Protein AF-A0A7Y0PE27-F1 (afdb_monomer_lite)

pLDDT: mean 89.76, std 12.32, range [33.75, 98.25]

Secondary structure (DSSP, 8-state):
--HHHHHHHHHHHHHHHT--SHHHHHHHHHHHHHHHHSTT-HHHHHTSPPS-HHHHHHHHHHHHHHHHHHHHHHHHHSTT-TT--HHHHHHHHHHIIIIIHHHHHHHTSSHHHHHHHHHHHHHHH-----

Structure (mmCIF, N/CA/C/O backbone):
data_AF-A0A7Y0PE27-F1
#
_entry.id   AF-A0A7Y0PE27-F1
#
loop_
_atom_site.group_PDB
_atom_site.id
_atom_site.type_symbol
_atom_site.label_atom_id
_atom_site.label_alt_id
_atom_site.label_comp_id
_atom_site.label_asym_id
_atom_site.label_entity_id
_atom_site.label_seq_id
_atom_site.pdbx_PDB_ins_code
_atom_site.Cartn_x
_atom_site.Cartn_y
_atom_site.Cartn_z
_atom_site.occupancy
_atom_site.B_iso_or_equiv
_atom_site.auth_seq_id
_atom_site.auth_comp_id
_atom_site.auth_asym_id
_atom_site.auth_atom_id
_atom_site.pdbx_PDB_model_num
ATOM 1 N N . MET A 1 1 ? 14.458 10.857 -8.617 1.00 62.41 1 MET A N 1
ATOM 2 C CA . MET A 1 1 ? 13.195 10.148 -8.353 1.00 62.41 1 MET A CA 1
ATOM 3 C C . MET A 1 1 ? 12.609 9.680 -9.672 1.00 62.41 1 MET A C 1
ATOM 5 O O . MET A 1 1 ? 12.103 10.497 -10.435 1.00 62.41 1 MET A O 1
ATOM 9 N N . ARG A 1 2 ? 12.733 8.383 -9.971 1.00 76.88 2 ARG A N 1
ATOM 10 C CA . ARG A 1 2 ? 12.122 7.739 -11.145 1.00 76.88 2 ARG A CA 1
ATOM 11 C C . ARG A 1 2 ? 10.632 8.073 -11.228 1.00 76.88 2 ARG A C 1
ATOM 13 O O . ARG A 1 2 ? 9.947 8.126 -10.209 1.00 76.88 2 ARG A O 1
ATOM 20 N N . THR A 1 3 ? 10.122 8.229 -12.448 1.00 85.62 3 THR A N 1
ATOM 21 C CA . THR A 1 3 ? 8.739 8.660 -12.718 1.00 85.62 3 THR A CA 1
ATOM 22 C C . THR A 1 3 ? 7.694 7.812 -11.987 1.00 85.62 3 THR A C 1
ATOM 24 O O . THR A 1 3 ? 6.763 8.357 -11.409 1.00 85.62 3 THR A O 1
ATOM 27 N N . HIS A 1 4 ? 7.889 6.492 -11.918 1.00 89.94 4 HIS A N 1
ATOM 28 C CA . HIS A 1 4 ? 6.964 5.587 -11.228 1.00 89.94 4 HIS A CA 1
ATOM 29 C C . HIS A 1 4 ? 6.981 5.731 -9.697 1.00 89.94 4 HIS A C 1
ATOM 31 O O . HIS A 1 4 ? 5.953 5.504 -9.072 1.00 89.94 4 HIS A O 1
ATOM 37 N N . PHE A 1 5 ? 8.101 6.125 -9.077 1.00 94.44 5 PHE A N 1
ATOM 38 C CA . PHE A 1 5 ? 8.129 6.410 -7.635 1.00 94.44 5 PHE A CA 1
ATOM 39 C C . PHE A 1 5 ? 7.319 7.663 -7.316 1.00 94.44 5 PHE A C 1
ATOM 41 O O . PHE A 1 5 ? 6.486 7.639 -6.416 1.00 94.44 5 PHE A O 1
ATOM 48 N N . ALA A 1 6 ? 7.522 8.730 -8.096 1.00 94.06 6 ALA A N 1
ATOM 49 C CA . ALA A 1 6 ? 6.761 9.969 -7.962 1.00 94.06 6 ALA A CA 1
ATOM 50 C C . ALA A 1 6 ? 5.255 9.725 -8.121 1.00 94.06 6 ALA A C 1
ATOM 52 O O . ALA A 1 6 ? 4.453 10.197 -7.321 1.00 94.06 6 ALA A O 1
ATOM 53 N N . GLU A 1 7 ? 4.888 8.949 -9.140 1.00 95.81 7 GLU A N 1
ATOM 54 C CA . GLU A 1 7 ? 3.500 8.633 -9.452 1.00 95.81 7 GLU A CA 1
ATOM 55 C C . GLU A 1 7 ? 2.827 7.798 -8.358 1.00 95.81 7 GLU A C 1
ATOM 57 O O . GLU A 1 7 ? 1.707 8.115 -7.961 1.00 95.81 7 GLU A O 1
ATOM 62 N N . VAL A 1 8 ? 3.500 6.762 -7.840 1.00 97.00 8 VAL A N 1
ATOM 63 C CA . VAL A 1 8 ? 2.955 5.960 -6.734 1.00 97.00 8 VAL A CA 1
ATOM 64 C C . VAL A 1 8 ? 2.782 6.821 -5.489 1.00 97.00 8 VAL A C 1
ATOM 66 O O . VAL A 1 8 ? 1.708 6.792 -4.904 1.00 97.00 8 VAL A O 1
ATOM 69 N N . LEU A 1 9 ? 3.776 7.632 -5.116 1.00 97.81 9 LEU A N 1
ATOM 70 C CA . LEU A 1 9 ? 3.662 8.497 -3.938 1.00 97.81 9 LEU A CA 1
ATOM 71 C C . LEU A 1 9 ? 2.518 9.510 -4.071 1.00 97.81 9 LEU A C 1
ATOM 73 O O . LEU A 1 9 ? 1.765 9.681 -3.122 1.00 97.81 9 LEU A O 1
ATOM 77 N N . ALA A 1 10 ? 2.333 10.127 -5.242 1.00 97.06 10 ALA A N 1
ATOM 78 C CA . ALA A 1 10 ? 1.227 11.060 -5.470 1.00 97.06 10 ALA A CA 1
ATOM 79 C C . ALA A 1 10 ? -0.150 10.374 -5.398 1.00 97.06 10 ALA A C 1
ATOM 81 O O . ALA A 1 10 ? -1.094 10.921 -4.830 1.00 97.06 10 ALA A O 1
ATOM 82 N N . ARG A 1 11 ? -0.278 9.160 -5.955 1.00 97.38 11 ARG A N 1
ATOM 83 C CA . ARG A 1 11 ? -1.521 8.375 -5.870 1.00 97.38 11 ARG A CA 1
ATOM 84 C C . ARG A 1 11 ? -1.808 7.924 -4.446 1.00 97.38 11 ARG A C 1
ATOM 86 O O . ARG A 1 11 ? -2.955 7.986 -4.014 1.00 97.38 11 ARG A O 1
ATOM 93 N N . GLU A 1 12 ? -0.787 7.454 -3.740 1.00 97.88 12 GLU A N 1
ATOM 94 C CA . GLU A 1 12 ? -0.920 6.996 -2.362 1.00 97.88 12 GLU A CA 1
ATOM 95 C C . GLU A 1 12 ? -1.258 8.153 -1.433 1.00 97.88 12 GLU A C 1
ATOM 97 O O . GLU A 1 12 ? -2.162 7.994 -0.629 1.00 97.88 12 GLU A O 1
ATOM 102 N N . ASP A 1 13 ? -0.648 9.327 -1.597 1.00 97.31 13 ASP A N 1
ATOM 103 C CA . ASP A 1 13 ? -1.004 10.525 -0.832 1.00 97.31 13 ASP A CA 1
ATOM 104 C C . ASP A 1 13 ? -2.495 10.877 -0.991 1.00 97.31 13 ASP A C 1
ATOM 106 O O . ASP A 1 13 ? -3.225 10.987 -0.004 1.00 97.31 13 ASP A O 1
ATOM 110 N N . ALA A 1 14 ? -2.997 10.921 -2.231 1.00 95.38 14 ALA A N 1
ATOM 111 C CA . ALA A 1 14 ? -4.408 11.194 -2.510 1.00 95.38 14 ALA A CA 1
ATOM 112 C C . ALA A 1 14 ? -5.360 10.101 -1.985 1.00 95.38 14 ALA A C 1
ATOM 114 O O . ALA A 1 14 ? -6.413 10.406 -1.428 1.00 95.38 14 ALA A O 1
ATOM 115 N N . ARG A 1 15 ? -5.014 8.818 -2.154 1.00 95.69 15 ARG A N 1
ATOM 116 C CA . ARG A 1 15 ? -5.861 7.695 -1.711 1.00 95.69 15 ARG A CA 1
ATOM 117 C C . ARG A 1 15 ? -5.887 7.581 -0.189 1.00 95.69 15 ARG A C 1
ATOM 119 O O . ARG A 1 15 ? -6.958 7.454 0.394 1.00 95.69 15 ARG A O 1
ATOM 126 N N . LEU A 1 16 ? -4.722 7.629 0.449 1.00 96.38 16 LEU A N 1
ATOM 127 C CA . LEU A 1 16 ? -4.558 7.422 1.885 1.00 96.38 16 LEU A CA 1
ATOM 128 C C . LEU A 1 16 ? -5.059 8.613 2.705 1.00 96.38 16 LEU A C 1
ATOM 130 O O . LEU A 1 16 ? -5.648 8.408 3.768 1.00 96.38 16 LEU A O 1
ATOM 134 N N . SER A 1 17 ? -4.899 9.849 2.219 1.00 93.25 17 SER A N 1
ATOM 135 C CA . SER A 1 17 ? -5.485 11.035 2.869 1.00 93.25 17 SER A CA 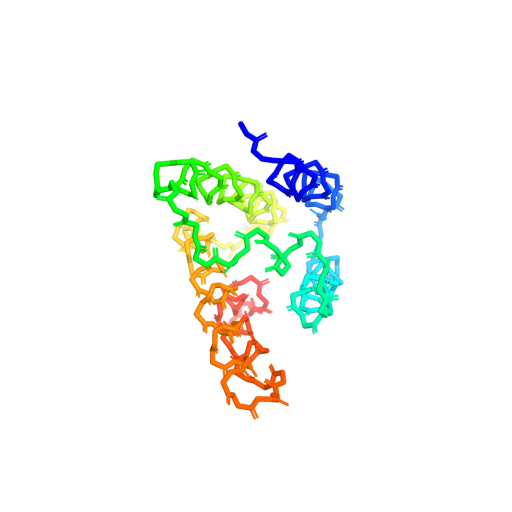1
ATOM 136 C C . SER A 1 17 ? -7.013 10.963 2.966 1.00 93.25 17 SER A C 1
ATOM 138 O O 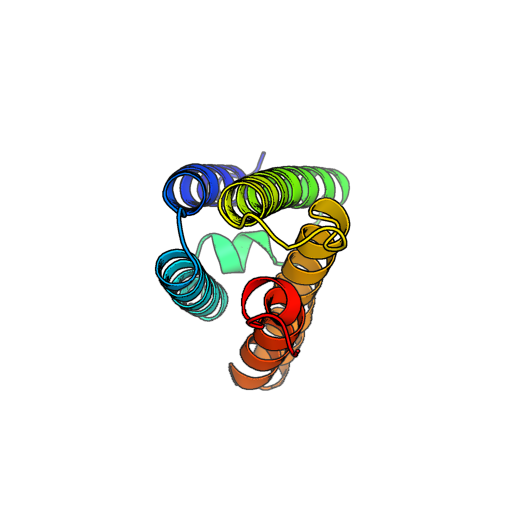. SER A 1 17 ? -7.576 11.439 3.949 1.00 93.25 17 SER A O 1
ATOM 140 N N . GLY A 1 18 ? -7.671 10.307 2.004 1.00 91.25 18 GLY A N 1
ATOM 141 C CA . GLY A 1 18 ? -9.117 10.078 2.003 1.00 91.25 18 GLY A CA 1
ATOM 142 C C . GLY A 1 18 ? -9.603 8.933 2.899 1.00 91.25 18 GLY A C 1
ATOM 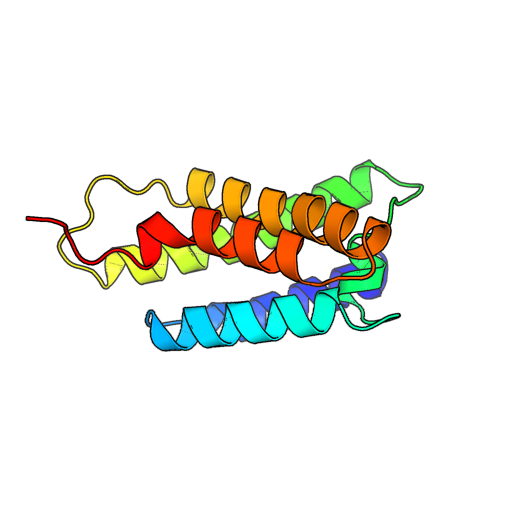143 O O . GLY A 1 18 ? -10.808 8.802 3.092 1.00 91.25 18 GLY A O 1
ATOM 144 N N . VAL A 1 19 ? -8.717 8.098 3.453 1.00 94.44 19 VAL A N 1
ATOM 145 C CA . VAL A 1 19 ? -9.114 6.981 4.326 1.00 94.44 19 VAL A CA 1
ATOM 146 C C . VAL A 1 19 ? -9.434 7.503 5.727 1.00 94.44 19 VAL A C 1
ATOM 148 O O . VAL A 1 19 ? -8.531 7.893 6.471 1.00 94.44 19 VAL A O 1
ATOM 151 N N . VAL A 1 20 ? -10.720 7.483 6.093 1.00 90.12 20 VAL A N 1
ATOM 152 C CA . VAL A 1 20 ? -11.197 7.922 7.421 1.00 90.12 20 VAL A CA 1
ATOM 153 C C . VAL A 1 20 ? -11.797 6.804 8.272 1.00 90.12 20 VAL A C 1
ATOM 155 O O . VAL A 1 20 ? -11.953 6.978 9.478 1.00 90.12 20 VAL A O 1
ATOM 158 N N . ASP A 1 21 ? -12.098 5.653 7.671 1.00 90.00 21 ASP A N 1
ATOM 159 C CA . ASP A 1 21 ? -12.665 4.495 8.359 1.00 90.00 21 ASP A CA 1
ATOM 160 C C . ASP A 1 21 ? -12.140 3.159 7.798 1.00 90.00 21 ASP A C 1
ATOM 162 O O . ASP A 1 21 ? -11.392 3.094 6.813 1.00 90.00 21 ASP A O 1
ATOM 166 N N . ARG A 1 22 ? -12.551 2.062 8.444 1.00 89.19 22 ARG A N 1
ATOM 167 C CA . ARG A 1 22 ? -12.156 0.691 8.085 1.00 89.19 22 ARG A CA 1
ATOM 168 C C . ARG A 1 22 ? -12.679 0.250 6.714 1.00 89.19 22 ARG A C 1
ATOM 170 O O . ARG A 1 22 ? -12.022 -0.548 6.046 1.00 89.19 22 ARG A O 1
ATOM 177 N N . ALA A 1 23 ? -13.834 0.751 6.276 1.00 91.38 23 ALA A N 1
ATOM 178 C CA . ALA A 1 23 ? -14.392 0.409 4.970 1.00 91.38 23 ALA A CA 1
ATOM 179 C C . ALA A 1 23 ? -13.556 1.037 3.846 1.00 91.38 23 ALA A C 1
ATOM 181 O O . ALA A 1 23 ? -13.221 0.365 2.868 1.00 91.38 23 ALA A O 1
ATOM 182 N N . MET A 1 24 ? -13.137 2.291 4.019 1.00 94.44 24 MET A N 1
ATOM 183 C CA . MET A 1 24 ? -12.235 2.974 3.093 1.00 94.44 24 MET A CA 1
ATOM 184 C C . MET A 1 24 ? -10.841 2.337 3.086 1.00 94.44 24 MET A C 1
ATOM 186 O O . MET A 1 24 ? -10.258 2.176 2.013 1.00 94.44 24 MET A O 1
ATOM 190 N N . LEU A 1 25 ? -10.339 1.877 4.239 1.00 94.81 25 LEU A N 1
ATOM 191 C CA . LEU A 1 25 ? -9.094 1.102 4.310 1.00 94.81 25 LEU A CA 1
ATOM 192 C C . LEU A 1 25 ? -9.197 -0.217 3.525 1.00 94.81 25 LEU A C 1
ATOM 194 O O . LEU A 1 25 ? -8.274 -0.581 2.795 1.00 94.81 25 LEU A O 1
ATOM 198 N N . ALA A 1 26 ? -10.329 -0.920 3.621 1.00 93.81 26 ALA A N 1
ATOM 199 C CA . ALA A 1 26 ? -10.572 -2.140 2.851 1.00 93.81 26 ALA A CA 1
ATOM 200 C C . ALA A 1 26 ? -10.650 -1.872 1.335 1.00 93.81 26 ALA A C 1
ATOM 202 O O . ALA A 1 26 ? -10.173 -2.688 0.540 1.00 93.81 26 ALA A O 1
ATOM 203 N N . CYS A 1 27 ? -11.208 -0.728 0.922 1.00 95.81 27 CYS A N 1
ATOM 204 C CA . CYS A 1 27 ? -11.174 -0.283 -0.473 1.00 95.81 27 CYS A CA 1
ATOM 205 C C . CYS A 1 27 ? -9.742 -0.007 -0.941 1.00 95.81 27 CYS A C 1
ATOM 207 O O . CYS A 1 27 ? -9.322 -0.595 -1.936 1.00 95.81 27 CYS A O 1
ATOM 209 N N . TRP A 1 28 ? -8.961 0.765 -0.177 1.00 97.12 28 TRP A N 1
ATOM 210 C CA . TRP A 1 28 ? -7.543 0.996 -0.473 1.00 97.12 28 TRP A CA 1
ATOM 211 C C . TRP A 1 28 ? -6.764 -0.323 -0.606 1.00 97.12 28 TRP A C 1
ATOM 213 O O . TRP A 1 28 ? -6.048 -0.514 -1.589 1.00 97.12 28 TRP A O 1
ATOM 223 N N . ARG A 1 29 ? -6.964 -1.282 0.314 1.00 96.75 29 ARG A N 1
ATOM 224 C CA . ARG A 1 29 ? -6.342 -2.619 0.251 1.00 96.75 29 ARG A CA 1
ATOM 225 C C . ARG A 1 29 ? -6.689 -3.339 -1.054 1.00 96.75 29 ARG A C 1
ATOM 227 O O . ARG A 1 29 ? -5.822 -3.955 -1.669 1.00 96.75 29 ARG A O 1
ATOM 234 N N . ARG A 1 30 ? -7.951 -3.305 -1.488 1.00 96.50 30 ARG A N 1
ATOM 235 C CA . ARG A 1 30 ? -8.368 -3.941 -2.748 1.00 96.50 30 ARG A CA 1
ATOM 236 C C . ARG A 1 30 ? -7.674 -3.297 -3.950 1.00 96.50 30 ARG A C 1
ATOM 238 O O . ARG A 1 30 ? -7.170 -4.018 -4.811 1.00 96.50 30 ARG A O 1
ATOM 245 N N . ASP A 1 31 ? -7.611 -1.971 -3.971 1.00 96.69 31 ASP A N 1
ATOM 246 C CA . ASP A 1 31 ? -7.052 -1.206 -5.084 1.00 96.69 31 ASP A CA 1
ATOM 247 C C . ASP A 1 31 ? -5.536 -1.390 -5.195 1.00 96.69 31 ASP A C 1
ATOM 249 O O . ASP A 1 31 ? -5.025 -1.654 -6.284 1.00 96.69 31 ASP A O 1
ATOM 253 N N . VAL A 1 32 ? -4.805 -1.333 -4.076 1.00 96.88 32 VAL A N 1
ATOM 254 C CA . VAL A 1 32 ? -3.348 -1.539 -4.082 1.00 96.88 32 VAL A CA 1
ATOM 255 C C . VAL A 1 32 ? -2.986 -2.968 -4.497 1.00 96.88 32 VAL A C 1
ATOM 257 O O . VAL A 1 32 ? -2.038 -3.161 -5.257 1.00 96.88 32 VAL A O 1
ATOM 260 N N . VAL A 1 33 ? -3.768 -3.976 -4.087 1.00 97.00 33 VAL A N 1
ATOM 261 C CA . VAL A 1 33 ? -3.588 -5.362 -4.555 1.00 97.00 33 VAL A CA 1
ATOM 262 C C . VAL A 1 33 ? -3.788 -5.450 -6.064 1.00 97.00 33 VAL A C 1
ATOM 264 O O . VAL A 1 33 ? -2.950 -6.028 -6.757 1.00 97.00 33 VAL A O 1
ATOM 267 N N . GLN A 1 34 ? -4.857 -4.851 -6.590 1.00 96.56 34 GLN A N 1
ATOM 268 C CA . GLN A 1 34 ? -5.136 -4.867 -8.024 1.00 96.56 34 GLN A CA 1
ATOM 269 C C . GLN A 1 34 ? -4.018 -4.195 -8.830 1.00 96.56 34 GLN A C 1
ATOM 271 O O . GLN A 1 34 ? -3.565 -4.734 -9.842 1.00 96.56 34 GLN A O 1
ATOM 276 N N . GLU A 1 35 ? -3.524 -3.050 -8.365 1.00 96.44 35 GLU A N 1
ATOM 277 C CA . GLU A 1 35 ? -2.399 -2.349 -8.982 1.00 96.44 35 GLU A CA 1
ATOM 278 C C . GLU A 1 35 ? -1.133 -3.212 -8.960 1.00 96.44 35 GLU A C 1
ATOM 280 O O . GLU A 1 35 ? -0.478 -3.379 -9.987 1.00 96.44 35 GLU A O 1
ATOM 285 N N . LEU A 1 36 ? -0.796 -3.825 -7.825 1.00 95.00 36 LEU A N 1
ATOM 286 C CA . LEU A 1 36 ? 0.401 -4.659 -7.683 1.00 95.00 36 LEU A CA 1
ATOM 287 C C . LEU A 1 36 ? 0.383 -5.923 -8.551 1.00 95.00 36 LEU A C 1
ATOM 289 O O . LEU A 1 36 ? 1.454 -6.372 -8.985 1.00 95.00 36 LEU A O 1
ATOM 293 N N . MET A 1 37 ? -0.810 -6.464 -8.809 1.00 94.88 37 MET A N 1
ATOM 294 C CA . MET A 1 37 ? -1.029 -7.624 -9.674 1.00 94.88 37 MET A CA 1
ATOM 295 C C . MET A 1 37 ? -1.128 -7.260 -11.158 1.00 94.88 37 MET A C 1
ATOM 297 O O . MET A 1 37 ? -0.881 -8.115 -12.005 1.00 94.88 37 MET A O 1
ATOM 301 N N . THR A 1 38 ? -1.437 -6.005 -11.493 1.00 95.19 38 THR A N 1
ATOM 302 C CA . THR A 1 38 ? -1.524 -5.546 -12.883 1.00 95.19 38 THR A CA 1
ATOM 303 C C . THR A 1 38 ? -0.120 -5.374 -13.478 1.00 95.19 38 THR A C 1
ATOM 305 O O . THR A 1 38 ? 0.654 -4.521 -13.023 1.00 95.19 38 THR A O 1
ATOM 308 N N . PRO A 1 39 ? 0.255 -6.143 -14.519 1.00 88.12 39 PRO A N 1
ATOM 309 C CA . PRO A 1 39 ? 1.556 -5.987 -15.153 1.00 88.12 39 PRO A CA 1
ATOM 310 C C . PRO A 1 39 ? 1.728 -4.568 -15.706 1.00 88.12 39 PRO A C 1
ATOM 312 O O . PRO A 1 39 ? 0.840 -4.043 -16.367 1.00 88.12 39 PRO A O 1
ATOM 315 N N . ARG A 1 40 ? 2.905 -3.970 -15.483 1.00 91.19 40 ARG A N 1
ATOM 316 C CA . ARG A 1 40 ? 3.269 -2.603 -15.920 1.00 91.19 40 ARG A CA 1
ATOM 317 C C . ARG A 1 40 ? 2.530 -1.456 -15.219 1.00 91.19 40 ARG A C 1
ATOM 319 O O . ARG A 1 40 ? 2.758 -0.313 -15.605 1.00 91.19 40 ARG A O 1
ATOM 326 N N . SER A 1 41 ? 1.735 -1.711 -14.179 1.00 95.12 41 SER A N 1
ATOM 327 C CA . SER A 1 41 ? 1.261 -0.620 -13.321 1.00 95.12 41 SER A CA 1
ATOM 328 C C . SER A 1 41 ? 2.447 0.133 -12.688 1.00 95.12 41 SER A C 1
ATOM 330 O O . SER A 1 41 ? 3.510 -0.468 -12.468 1.00 95.12 41 SER A O 1
ATOM 332 N N . PRO A 1 42 ? 2.291 1.421 -12.335 1.00 94.06 42 PRO A N 1
ATOM 333 C CA . PRO A 1 42 ? 3.328 2.174 -11.628 1.00 94.06 42 PRO A CA 1
ATOM 334 C C . PRO A 1 42 ? 3.777 1.478 -10.336 1.00 94.06 42 PRO A C 1
ATOM 336 O O . PRO A 1 42 ? 4.971 1.407 -10.062 1.00 94.06 42 PRO A O 1
ATOM 339 N N . TYR A 1 43 ? 2.841 0.861 -9.609 1.00 95.00 43 TYR A N 1
ATOM 340 C CA . TYR A 1 43 ? 3.091 0.075 -8.396 1.00 95.00 43 TYR A CA 1
ATOM 341 C C . TYR A 1 43 ? 3.964 -1.151 -8.671 1.00 95.00 43 TYR A C 1
ATOM 343 O O . TYR A 1 43 ? 4.961 -1.400 -7.986 1.00 95.00 43 TYR A O 1
ATOM 351 N N . ALA A 1 44 ? 3.628 -1.911 -9.716 1.00 92.44 44 ALA A N 1
ATOM 352 C CA . ALA A 1 44 ? 4.413 -3.062 -10.120 1.00 92.44 44 ALA A CA 1
ATOM 353 C C . ALA A 1 44 ? 5.812 -2.647 -10.604 1.00 92.44 44 ALA A C 1
ATOM 355 O 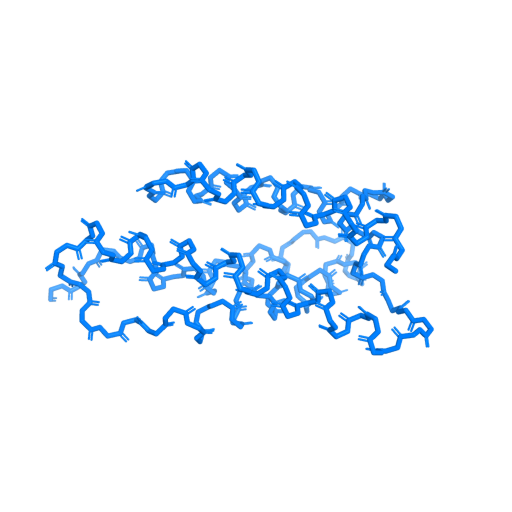O . ALA A 1 44 ? 6.786 -3.357 -10.349 1.00 92.44 44 ALA A O 1
ATOM 356 N N . LEU A 1 45 ? 5.945 -1.516 -11.292 1.00 92.19 45 LEU A N 1
ATOM 357 C CA . LEU A 1 45 ? 7.245 -1.011 -11.730 1.00 92.19 45 LEU A CA 1
ATOM 358 C C . LEU A 1 45 ? 8.087 -0.509 -10.550 1.00 92.19 45 LEU A C 1
ATOM 360 O O . LEU A 1 45 ? 9.266 -0.850 -10.472 1.00 92.19 45 LEU A O 1
ATOM 364 N N . ALA A 1 46 ? 7.476 0.204 -9.604 1.00 91.81 46 ALA A N 1
ATOM 365 C CA . ALA A 1 46 ? 8.132 0.719 -8.407 1.00 91.81 46 ALA A CA 1
ATOM 366 C C . ALA A 1 46 ? 8.649 -0.389 -7.477 1.00 91.81 46 ALA A C 1
ATOM 368 O O . ALA A 1 46 ? 9.748 -0.292 -6.931 1.00 91.81 46 ALA A O 1
ATOM 369 N N . LEU A 1 47 ? 7.909 -1.492 -7.333 1.00 90.44 47 LEU A N 1
ATOM 370 C CA . LEU A 1 47 ? 8.347 -2.616 -6.501 1.00 90.44 47 LEU A CA 1
ATOM 371 C C . LEU A 1 47 ? 9.227 -3.644 -7.229 1.00 90.44 47 LEU A C 1
ATOM 373 O O . LEU A 1 47 ? 9.468 -4.727 -6.696 1.00 90.44 47 LEU A O 1
ATOM 377 N N . ARG A 1 48 ? 9.725 -3.357 -8.435 1.00 86.94 48 ARG A N 1
ATOM 378 C CA . ARG A 1 48 ? 10.788 -4.184 -9.029 1.00 86.94 48 ARG A CA 1
ATOM 379 C C . ARG A 1 48 ? 12.122 -3.923 -8.322 1.00 86.94 48 ARG A C 1
ATOM 381 O O . ARG A 1 48 ? 12.334 -2.816 -7.822 1.00 86.94 48 ARG A O 1
ATOM 388 N N . PRO A 1 49 ? 13.037 -4.906 -8.287 1.00 79.69 49 PRO A N 1
ATOM 389 C CA . PRO A 1 49 ? 14.425 -4.641 -7.927 1.00 79.69 49 PRO A CA 1
ATOM 390 C C . PRO A 1 49 ? 14.958 -3.475 -8.769 1.00 79.69 49 PRO A C 1
ATOM 392 O O . PRO A 1 49 ? 14.836 -3.485 -9.998 1.00 79.69 49 PRO A O 1
ATOM 395 N N . ALA A 1 50 ? 15.458 -2.435 -8.107 1.00 77.25 50 ALA A N 1
ATOM 396 C CA . ALA A 1 50 ? 16.057 -1.281 -8.764 1.00 77.25 50 ALA A CA 1
ATOM 397 C C . ALA A 1 50 ? 17.584 -1.417 -8.747 1.00 77.25 50 ALA A C 1
ATOM 399 O O . ALA A 1 50 ? 18.139 -2.024 -7.838 1.00 77.25 50 ALA A O 1
ATOM 400 N N . ALA A 1 51 ? 18.259 -0.842 -9.746 1.00 69.69 51 ALA A N 1
ATOM 401 C CA . ALA A 1 51 ? 19.720 -0.750 -9.738 1.00 69.69 51 ALA A CA 1
ATOM 402 C C . ALA A 1 51 ? 20.221 0.222 -8.652 1.00 69.69 51 ALA A C 1
ATOM 404 O O . ALA A 1 51 ? 21.293 0.017 -8.092 1.00 69.69 51 ALA A O 1
ATOM 405 N N . ASP A 1 52 ? 19.426 1.251 -8.335 1.00 86.38 52 ASP A N 1
ATOM 406 C CA . ASP A 1 52 ? 19.700 2.199 -7.258 1.00 86.38 52 ASP A CA 1
ATOM 407 C C . ASP A 1 52 ? 18.932 1.808 -5.986 1.00 86.38 52 ASP A C 1
ATOM 409 O O . ASP A 1 52 ? 17.722 2.023 -5.857 1.00 86.38 52 ASP A O 1
ATOM 413 N N . MET A 1 53 ? 19.660 1.208 -5.045 1.00 86.81 53 MET A N 1
ATOM 414 C CA . MET A 1 53 ? 19.130 0.792 -3.747 1.00 86.81 53 MET A CA 1
ATOM 415 C C . MET A 1 53 ? 18.782 1.969 -2.832 1.00 86.81 53 MET A C 1
ATOM 417 O O . MET A 1 53 ? 17.872 1.836 -2.016 1.00 86.81 53 MET A O 1
ATOM 421 N N . ARG A 1 54 ? 19.473 3.111 -2.957 1.00 90.94 54 ARG A N 1
ATOM 422 C CA . ARG A 1 54 ? 19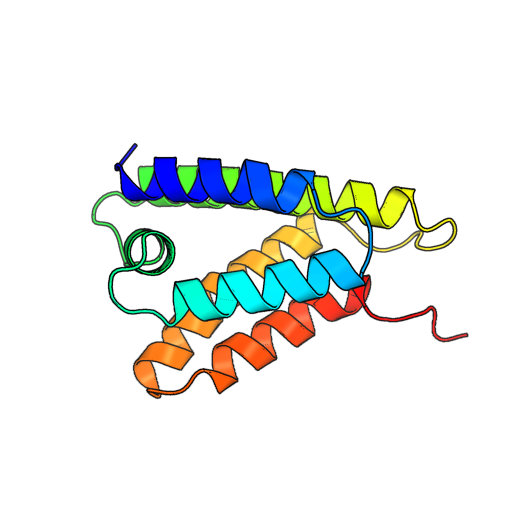.210 4.297 -2.130 1.00 90.94 54 ARG A CA 1
ATOM 423 C C . ARG A 1 54 ? 17.890 4.928 -2.540 1.00 90.94 54 ARG A C 1
ATOM 425 O O . ARG A 1 54 ? 17.034 5.149 -1.695 1.00 90.94 54 ARG A O 1
ATOM 432 N N . GLU A 1 55 ? 17.690 5.125 -3.839 1.00 90.25 55 GLU A N 1
ATOM 433 C CA . GLU A 1 55 ? 16.438 5.682 -4.353 1.00 90.25 55 GLU A CA 1
ATOM 434 C C . GLU A 1 55 ? 15.236 4.772 -4.038 1.00 90.25 55 GLU A C 1
ATOM 436 O O . GLU A 1 55 ? 14.147 5.255 -3.726 1.00 90.25 55 GLU A O 1
ATOM 441 N N . GLN A 1 56 ? 15.430 3.447 -4.077 1.00 90.75 56 GLN A N 1
ATOM 442 C CA . GLN A 1 56 ? 14.403 2.489 -3.666 1.00 90.75 56 GLN A CA 1
ATOM 443 C C . GLN A 1 56 ? 14.107 2.557 -2.160 1.00 90.75 56 GLN A C 1
ATOM 445 O O . GLN A 1 56 ? 12.939 2.453 -1.787 1.00 90.75 56 GLN A O 1
ATOM 450 N N . ALA A 1 57 ? 15.120 2.741 -1.309 1.00 92.31 57 ALA A N 1
ATOM 451 C CA . ALA A 1 57 ? 14.922 2.916 0.129 1.00 92.31 57 ALA A CA 1
ATOM 452 C C . ALA A 1 57 ? 14.141 4.205 0.428 1.00 92.31 57 ALA A C 1
ATOM 454 O O . ALA A 1 57 ? 13.103 4.138 1.080 1.00 92.31 57 ALA A O 1
ATOM 455 N N . ASP A 1 58 ? 14.555 5.333 -0.158 1.00 94.56 58 ASP A N 1
ATOM 456 C CA . ASP A 1 58 ? 13.890 6.632 0.010 1.00 94.56 58 ASP A CA 1
ATOM 457 C C . ASP A 1 58 ? 12.414 6.582 -0.425 1.00 94.56 58 ASP A C 1
ATOM 459 O O . ASP A 1 58 ? 11.534 7.147 0.225 1.00 94.56 58 ASP A O 1
ATOM 463 N N . PHE A 1 59 ? 12.119 5.889 -1.531 1.00 95.06 59 PHE A N 1
ATOM 464 C CA . PHE A 1 59 ? 10.746 5.672 -1.990 1.00 95.06 59 PHE A CA 1
ATOM 465 C C . PHE A 1 59 ? 9.918 4.862 -0.981 1.00 95.06 59 PHE A C 1
ATOM 467 O O . PHE A 1 59 ? 8.791 5.249 -0.662 1.00 95.06 59 PHE A O 1
ATOM 474 N N . LEU A 1 60 ? 10.460 3.744 -0.487 1.00 95.00 60 LEU A N 1
ATOM 475 C CA . LEU A 1 60 ? 9.763 2.886 0.470 1.00 95.00 60 LEU A CA 1
ATOM 476 C C . LEU A 1 60 ? 9.531 3.605 1.801 1.00 95.00 60 LEU A C 1
ATOM 478 O O . LEU A 1 60 ? 8.453 3.459 2.372 1.00 95.00 60 LEU A O 1
ATOM 482 N N . ASP A 1 61 ? 10.484 4.416 2.259 1.00 96.50 61 ASP A N 1
ATOM 483 C CA . ASP A 1 61 ? 10.336 5.210 3.479 1.00 96.50 61 ASP A CA 1
ATOM 484 C C . ASP A 1 61 ? 9.238 6.267 3.359 1.00 96.50 61 ASP A C 1
ATOM 486 O O . ASP A 1 61 ? 8.392 6.373 4.244 1.00 96.50 61 ASP A O 1
ATOM 490 N N . ARG A 1 62 ? 9.157 6.982 2.234 1.00 97.75 62 ARG A N 1
ATOM 491 C CA . ARG A 1 62 ? 8.066 7.947 2.014 1.00 97.75 62 ARG A CA 1
ATOM 492 C C . ARG A 1 62 ? 6.702 7.272 1.951 1.00 97.75 62 ARG A C 1
ATOM 494 O O . ARG A 1 62 ? 5.736 7.767 2.524 1.00 97.75 62 ARG A O 1
ATOM 501 N N . TRP A 1 63 ? 6.603 6.120 1.287 1.00 97.94 63 TRP A N 1
ATOM 502 C CA . TRP A 1 63 ? 5.346 5.370 1.266 1.00 97.94 63 TRP A CA 1
ATOM 503 C C . TRP A 1 63 ? 4.980 4.863 2.672 1.00 97.94 63 TRP A C 1
ATOM 505 O O . TRP A 1 63 ? 3.814 4.911 3.066 1.00 97.94 63 TRP A O 1
ATOM 515 N N . ARG A 1 64 ? 5.976 4.460 3.473 1.00 97.75 64 ARG A N 1
ATOM 516 C CA . ARG A 1 64 ? 5.791 4.047 4.873 1.00 97.75 64 ARG A CA 1
ATOM 517 C C . ARG A 1 64 ? 5.178 5.164 5.700 1.00 97.75 64 ARG A C 1
ATOM 519 O O . ARG A 1 64 ? 4.277 4.900 6.489 1.00 97.75 64 ARG A O 1
ATOM 526 N N . GLU A 1 65 ? 5.663 6.388 5.531 1.00 98.19 65 GLU A N 1
ATOM 527 C CA . GLU A 1 65 ? 5.170 7.566 6.249 1.00 98.19 65 GLU A CA 1
ATOM 528 C C . GLU A 1 65 ? 3.706 7.870 5.912 1.00 98.19 65 GLU A C 1
ATOM 530 O O . GLU A 1 65 ? 2.908 8.093 6.824 1.00 98.19 65 GLU A O 1
ATOM 535 N N . LEU A 1 66 ? 3.315 7.779 4.635 1.00 98.25 66 LEU A N 1
ATOM 536 C CA . LEU A 1 66 ? 1.915 7.946 4.219 1.00 98.25 66 LEU A CA 1
ATOM 537 C C . LEU A 1 66 ? 0.994 6.898 4.864 1.00 98.25 66 LEU A C 1
ATOM 539 O O . LEU A 1 66 ? -0.094 7.221 5.357 1.00 98.25 66 LEU A O 1
ATOM 543 N N . ILE A 1 67 ? 1.436 5.637 4.894 1.00 97.69 67 ILE A N 1
ATOM 544 C CA . ILE A 1 67 ? 0.689 4.549 5.535 1.00 97.69 67 ILE A CA 1
ATOM 545 C C . ILE A 1 67 ? 0.602 4.796 7.046 1.00 97.69 67 ILE A C 1
ATOM 547 O O . ILE A 1 67 ? -0.494 4.741 7.601 1.00 97.69 67 ILE A O 1
ATOM 551 N N . ALA A 1 68 ? 1.716 5.125 7.706 1.00 96.69 68 ALA A N 1
ATOM 552 C CA . ALA A 1 68 ? 1.753 5.391 9.144 1.00 96.69 68 ALA A CA 1
ATOM 553 C C . ALA A 1 68 ? 0.807 6.533 9.535 1.00 96.69 68 ALA A C 1
ATOM 555 O O . ALA A 1 68 ? -0.024 6.352 10.421 1.00 96.69 68 ALA A O 1
ATOM 556 N N . GLY A 1 69 ? 0.838 7.658 8.812 1.00 95.69 69 GLY A N 1
ATOM 557 C CA . GLY A 1 69 ? -0.068 8.778 9.068 1.00 95.69 69 GLY A CA 1
ATOM 558 C C . GLY A 1 69 ? -1.545 8.400 8.906 1.00 95.69 69 GLY A C 1
ATOM 559 O O . GLY A 1 69 ? -2.406 8.927 9.606 1.00 95.69 69 GLY A O 1
ATOM 560 N N . THR A 1 70 ? -1.856 7.457 8.016 1.00 95.19 70 THR A N 1
ATOM 561 C CA . THR A 1 70 ? -3.220 6.925 7.850 1.00 95.19 70 THR A CA 1
ATOM 562 C C . THR A 1 70 ? -3.632 6.049 9.016 1.00 95.19 70 THR A C 1
ATOM 564 O O . THR A 1 70 ? -4.728 6.213 9.547 1.00 95.19 70 THR A O 1
ATOM 567 N N . VAL A 1 71 ? -2.736 5.169 9.460 1.00 93.62 71 VAL A N 1
ATOM 568 C CA . VAL A 1 71 ? -2.961 4.336 10.640 1.00 93.62 71 VAL A CA 1
ATOM 569 C C . VAL A 1 71 ? -3.180 5.207 11.878 1.00 93.62 71 VAL A C 1
ATOM 571 O O . VAL A 1 71 ? -4.156 5.005 12.589 1.00 93.62 71 VAL A O 1
ATOM 574 N N . GLU A 1 72 ? -2.361 6.236 12.099 1.00 91.94 72 GLU A N 1
ATOM 575 C CA . GLU A 1 72 ? -2.547 7.178 13.211 1.00 91.94 72 GLU A CA 1
ATOM 576 C C . GLU A 1 72 ? -3.901 7.892 13.168 1.00 91.94 72 GLU A C 1
ATOM 578 O O . GLU A 1 72 ? -4.534 8.078 14.209 1.00 91.94 72 GLU A O 1
ATOM 583 N N . ARG A 1 73 ? -4.362 8.305 11.978 1.00 90.94 73 ARG A N 1
ATOM 584 C CA . ARG A 1 73 ? -5.690 8.917 11.824 1.00 90.94 73 ARG A CA 1
ATOM 585 C C . ARG A 1 73 ? -6.798 7.939 12.203 1.00 90.94 73 ARG A C 1
ATOM 587 O O . ARG A 1 73 ? -7.677 8.322 12.968 1.00 90.94 73 ARG A O 1
ATOM 594 N N . LEU A 1 74 ? -6.732 6.700 11.719 1.00 89.75 74 LEU A N 1
ATOM 595 C CA . LEU A 1 74 ? -7.715 5.662 12.039 1.00 89.75 74 LEU A CA 1
ATOM 596 C C . LEU A 1 74 ? -7.739 5.349 13.539 1.00 89.75 74 LEU A C 1
ATOM 598 O O . LEU A 1 74 ? -8.808 5.329 14.142 1.00 89.75 74 LEU A O 1
ATOM 602 N N . LEU A 1 75 ? -6.567 5.201 14.161 1.00 87.50 75 LEU A N 1
ATOM 603 C CA . LEU A 1 75 ? -6.449 4.939 15.596 1.00 87.50 75 LEU A CA 1
ATOM 604 C C . LEU A 1 75 ? -6.957 6.105 16.453 1.00 87.50 75 LEU A C 1
ATOM 606 O O . LEU A 1 75 ? -7.526 5.872 17.510 1.00 87.50 75 LEU A O 1
ATOM 610 N N . ARG A 1 76 ? -6.788 7.361 16.014 1.00 84.88 76 ARG A N 1
ATOM 611 C CA . ARG A 1 76 ? -7.305 8.534 16.744 1.00 84.88 76 ARG A CA 1
ATOM 612 C C . ARG A 1 76 ? -8.834 8.604 16.723 1.00 84.88 76 ARG A C 1
ATOM 614 O O . ARG A 1 76 ? -9.431 9.067 17.691 1.00 84.88 76 ARG A O 1
ATOM 621 N N . SER A 1 77 ? -9.451 8.171 15.625 1.00 77.38 77 SER A N 1
ATOM 622 C CA . SER A 1 77 ? -10.912 8.099 15.485 1.00 77.38 77 SER A CA 1
ATOM 623 C C . SER A 1 77 ? -11.524 6.999 16.357 1.00 77.38 77 SER A C 1
ATOM 625 O O . SER A 1 77 ? -12.697 7.069 16.717 1.00 77.38 77 SER A O 1
ATOM 627 N N . GLU A 1 78 ? -10.732 5.992 16.722 1.00 71.00 78 GLU A N 1
ATOM 628 C CA . GLU A 1 78 ? -11.151 4.869 17.546 1.00 71.00 78 GLU A CA 1
ATOM 629 C C . GLU A 1 78 ? -10.763 5.108 19.004 1.00 71.00 78 GLU A C 1
ATOM 631 O O . GLU A 1 78 ? -9.616 4.972 19.414 1.00 71.00 78 GLU A O 1
ATOM 636 N N . THR A 1 79 ? -11.749 5.449 19.827 1.00 59.56 79 THR A N 1
ATOM 637 C CA . THR A 1 79 ? -11.574 5.911 21.215 1.00 59.56 79 THR A CA 1
ATOM 638 C C . THR A 1 79 ? -10.934 4.872 22.164 1.00 59.56 79 THR A C 1
ATOM 640 O O . THR A 1 79 ? -10.794 5.144 23.354 1.00 59.56 79 THR A O 1
ATOM 643 N N . GLN A 1 80 ? -10.567 3.672 21.689 1.00 54.06 80 GLN A N 1
ATOM 644 C CA . GLN A 1 80 ? -10.220 2.513 22.525 1.00 54.06 80 GLN A CA 1
ATOM 645 C C . GLN A 1 80 ? -9.147 1.563 21.948 1.00 54.06 80 GLN A C 1
ATOM 647 O O . GLN A 1 80 ? -9.214 0.361 22.196 1.00 54.06 80 GLN A O 1
ATOM 652 N N . CYS A 1 81 ? -8.123 2.040 21.229 1.00 56.09 81 CYS A N 1
ATOM 653 C CA . CYS A 1 81 ? -7.007 1.158 20.832 1.00 56.09 81 CYS A CA 1
ATOM 654 C C . CYS A 1 81 ? -5.632 1.607 21.375 1.00 56.09 81 CYS A C 1
ATOM 656 O O . CYS A 1 81 ? -4.779 2.065 20.618 1.00 56.09 81 CYS A O 1
ATOM 658 N N . PRO A 1 82 ? -5.367 1.467 22.690 1.00 56.25 82 PRO A N 1
ATOM 659 C CA . PRO A 1 82 ? -4.153 1.994 23.327 1.00 56.25 82 PRO A CA 1
ATOM 660 C C . PRO A 1 82 ? -2.854 1.202 23.052 1.00 56.25 82 PRO A C 1
ATOM 662 O O . PRO A 1 82 ? -1.865 1.418 23.743 1.00 56.25 82 PRO A O 1
ATOM 665 N N . SER A 1 83 ? -2.812 0.289 22.074 1.00 68.00 83 SER A N 1
ATOM 666 C CA . SER A 1 83 ? -1.675 -0.638 21.897 1.00 68.00 83 SER A CA 1
ATOM 667 C C . SER A 1 83 ? -1.126 -0.759 20.470 1.00 68.00 83 SER A C 1
ATOM 669 O O . SER A 1 83 ? -0.106 -1.429 20.281 1.00 68.00 83 SER A O 1
ATOM 671 N N . VAL A 1 84 ? -1.770 -0.181 19.453 1.00 82.69 84 VAL A N 1
ATOM 672 C CA . VAL A 1 84 ? -1.310 -0.352 18.066 1.00 82.69 84 VAL A CA 1
ATOM 673 C C . VAL A 1 84 ? -0.272 0.715 17.729 1.00 82.69 84 VAL A C 1
ATOM 675 O O . VAL A 1 84 ? -0.575 1.901 17.661 1.00 82.69 84 VAL A O 1
ATOM 678 N N . ASP A 1 85 ? 0.964 0.281 17.493 1.00 90.06 85 ASP A N 1
ATOM 679 C CA . ASP A 1 85 ? 2.033 1.136 16.978 1.00 90.06 85 ASP A CA 1
ATOM 680 C C . ASP A 1 85 ? 1.833 1.352 15.468 1.00 90.06 85 ASP A C 1
ATOM 682 O O . ASP A 1 85 ? 1.935 0.417 14.661 1.00 90.06 85 ASP A O 1
ATOM 686 N N . ALA A 1 86 ? 1.534 2.595 15.086 1.00 92.25 86 ALA A N 1
ATOM 687 C CA . ALA A 1 86 ? 1.273 2.974 13.704 1.00 92.25 86 ALA A CA 1
ATOM 688 C C . ALA A 1 86 ? 2.492 2.799 12.791 1.00 92.25 86 ALA A C 1
ATOM 690 O O . ALA A 1 86 ? 2.353 2.328 11.659 1.00 92.25 86 ALA A O 1
ATOM 691 N N . HIS A 1 87 ? 3.695 3.108 13.279 1.00 94.06 87 HIS A N 1
ATOM 692 C CA . HIS A 1 87 ? 4.921 2.935 12.507 1.00 94.06 87 HIS A CA 1
ATOM 693 C C . HIS A 1 87 ? 5.232 1.457 12.299 1.00 94.06 87 HIS A C 1
ATOM 695 O O . HIS A 1 87 ? 5.532 1.046 11.175 1.00 94.06 87 HIS A O 1
ATOM 701 N N . ARG A 1 88 ? 5.096 0.638 13.348 1.00 94.62 88 ARG A N 1
ATOM 702 C CA . ARG A 1 88 ? 5.252 -0.817 13.230 1.00 94.62 88 ARG A CA 1
ATOM 703 C C . ARG A 1 88 ? 4.234 -1.407 12.258 1.00 94.62 88 ARG A C 1
ATOM 705 O O . ARG A 1 88 ? 4.599 -2.229 11.421 1.00 94.62 88 ARG A O 1
ATOM 712 N N . THR A 1 89 ? 2.983 -0.962 12.325 1.00 95.12 89 THR A N 1
ATOM 713 C CA . THR A 1 89 ? 1.919 -1.409 11.414 1.00 95.12 89 THR A CA 1
ATOM 714 C C . THR A 1 89 ? 2.230 -1.028 9.965 1.00 95.12 89 THR A C 1
ATOM 716 O O . THR A 1 89 ? 2.131 -1.868 9.075 1.00 95.12 89 THR A O 1
ATOM 719 N N . ALA A 1 90 ? 2.710 0.193 9.716 1.00 96.94 90 ALA A N 1
ATOM 720 C CA . ALA A 1 90 ? 3.124 0.622 8.382 1.00 96.94 90 ALA A CA 1
ATOM 721 C C . ALA A 1 90 ? 4.285 -0.213 7.814 1.00 96.94 90 ALA A C 1
ATOM 723 O O . ALA A 1 90 ? 4.272 -0.565 6.633 1.00 96.94 90 ALA A O 1
ATOM 724 N N . VAL A 1 91 ? 5.262 -0.584 8.652 1.00 97.44 91 VAL A N 1
ATOM 725 C CA . VAL A 1 91 ? 6.344 -1.505 8.262 1.00 97.44 91 VAL A CA 1
ATOM 726 C C . VAL A 1 91 ? 5.782 -2.870 7.865 1.00 97.44 91 VAL A C 1
ATOM 728 O O . VAL A 1 91 ? 6.164 -3.398 6.821 1.00 97.44 91 VAL A O 1
ATOM 731 N N . LEU A 1 92 ? 4.861 -3.433 8.655 1.00 97.38 92 LEU A N 1
ATOM 732 C CA . LEU A 1 92 ? 4.232 -4.725 8.353 1.00 97.38 92 LEU A CA 1
ATOM 733 C C . LEU A 1 92 ? 3.456 -4.685 7.033 1.00 97.38 92 LEU A C 1
ATOM 735 O O . LEU A 1 92 ? 3.590 -5.596 6.216 1.00 97.38 92 LEU A O 1
ATOM 739 N N . ILE A 1 93 ? 2.702 -3.611 6.791 1.00 97.62 93 ILE A N 1
ATOM 740 C CA . ILE A 1 93 ? 1.959 -3.406 5.544 1.00 97.62 93 ILE A CA 1
ATOM 741 C C . ILE A 1 93 ? 2.921 -3.341 4.353 1.00 97.62 93 ILE A C 1
ATOM 743 O O . ILE A 1 93 ? 2.732 -4.064 3.378 1.00 97.62 93 ILE A O 1
ATOM 747 N N . LEU A 1 94 ? 3.991 -2.543 4.415 1.00 96.94 94 LEU A N 1
ATOM 748 C CA . LEU A 1 94 ? 4.965 -2.476 3.319 1.00 96.94 94 LEU A CA 1
ATOM 749 C C . LEU A 1 94 ? 5.711 -3.791 3.094 1.00 96.94 94 LEU A C 1
ATOM 751 O O . LEU A 1 94 ? 5.945 -4.175 1.945 1.00 96.94 94 LEU A O 1
ATOM 755 N N . ALA A 1 95 ? 6.066 -4.497 4.168 1.00 96.56 95 ALA A N 1
ATOM 756 C CA . ALA A 1 95 ? 6.669 -5.819 4.075 1.00 96.56 95 ALA A CA 1
ATOM 757 C C . ALA A 1 95 ? 5.724 -6.802 3.368 1.00 96.56 95 ALA A C 1
ATOM 759 O O . ALA A 1 95 ? 6.160 -7.534 2.476 1.00 96.56 95 ALA A O 1
ATOM 760 N N . ALA A 1 96 ? 4.426 -6.761 3.685 1.00 97.69 96 ALA A N 1
ATOM 761 C CA . ALA A 1 96 ? 3.401 -7.539 3.000 1.00 97.69 96 ALA A CA 1
ATOM 762 C C . ALA A 1 96 ? 3.265 -7.148 1.518 1.00 97.69 96 ALA A C 1
ATOM 764 O O . ALA A 1 96 ? 3.256 -8.028 0.659 1.00 97.69 96 ALA A O 1
ATOM 765 N N . LEU A 1 97 ? 3.252 -5.852 1.186 1.00 96.38 97 LEU A N 1
ATOM 766 C CA . LEU A 1 97 ? 3.189 -5.377 -0.204 1.00 96.38 97 LEU A CA 1
ATOM 767 C C . LEU A 1 97 ? 4.405 -5.839 -1.023 1.00 96.38 97 LEU A C 1
ATOM 769 O O . LEU A 1 97 ? 4.251 -6.307 -2.151 1.00 96.38 97 LEU A O 1
ATOM 773 N N . ARG A 1 98 ? 5.622 -5.743 -0.471 1.00 93.81 98 ARG A N 1
ATOM 774 C CA . ARG A 1 98 ? 6.865 -6.124 -1.166 1.00 93.81 98 ARG A CA 1
ATOM 775 C C . ARG A 1 98 ? 7.041 -7.641 -1.249 1.00 93.81 98 ARG A C 1
ATOM 777 O O . ARG A 1 98 ? 7.262 -8.177 -2.339 1.00 93.81 98 ARG A O 1
ATOM 784 N N . GLY A 1 99 ? 6.971 -8.327 -0.111 1.00 94.00 99 GLY A N 1
ATOM 785 C CA . GLY A 1 99 ? 7.189 -9.770 -0.007 1.00 94.00 99 GLY A CA 1
ATOM 786 C C . GLY A 1 99 ? 6.031 -10.572 -0.590 1.00 94.00 99 GLY A C 1
ATOM 787 O O . GLY A 1 99 ? 6.247 -11.448 -1.427 1.00 94.00 99 GLY A O 1
ATOM 788 N N . GLY A 1 100 ? 4.798 -10.206 -0.236 1.00 95.88 100 GLY A N 1
ATOM 789 C CA . GLY A 1 100 ? 3.582 -10.843 -0.738 1.00 95.88 100 GLY A CA 1
ATOM 790 C C . GLY A 1 100 ? 3.462 -10.738 -2.254 1.00 95.88 100 GLY A C 1
ATOM 791 O O . GLY A 1 100 ? 3.194 -11.741 -2.912 1.00 95.88 100 GLY A O 1
ATOM 792 N N . ARG A 1 101 ? 3.775 -9.574 -2.844 1.00 94.50 101 ARG A N 1
ATOM 793 C CA . ARG A 1 101 ? 3.837 -9.437 -4.308 1.00 94.50 101 ARG A CA 1
ATOM 794 C C . ARG A 1 101 ? 4.910 -10.325 -4.929 1.00 94.50 101 ARG A C 1
ATOM 796 O O . ARG A 1 101 ? 4.670 -10.909 -5.979 1.00 94.50 101 ARG A O 1
ATOM 803 N N . THR A 1 102 ? 6.091 -10.400 -4.322 1.00 94.25 102 THR A N 1
ATOM 804 C CA . THR A 1 102 ? 7.187 -11.229 -4.849 1.00 94.25 102 THR A CA 1
ATOM 805 C C . THR A 1 102 ? 6.756 -12.694 -4.926 1.00 94.25 102 THR A C 1
ATOM 807 O O . THR A 1 102 ? 6.891 -13.321 -5.973 1.00 94.25 102 THR A O 1
ATOM 810 N N . LEU A 1 103 ? 6.148 -13.216 -3.858 1.00 96.12 103 LEU A N 1
ATOM 811 C CA . LEU A 1 103 ? 5.607 -14.576 -3.839 1.00 96.12 103 LEU A CA 1
ATOM 812 C C . LEU A 1 103 ? 4.439 -14.750 -4.816 1.00 96.12 103 LEU A C 1
ATOM 814 O O . LEU A 1 103 ? 4.383 -15.754 -5.520 1.00 96.12 103 LEU A O 1
ATOM 818 N N . ALA A 1 104 ? 3.547 -13.762 -4.911 1.00 95.69 104 ALA A N 1
ATOM 819 C CA . ALA A 1 104 ? 2.426 -13.788 -5.845 1.00 95.69 104 ALA A CA 1
ATOM 820 C C . ALA A 1 104 ? 2.884 -13.872 -7.310 1.00 95.69 104 ALA A C 1
ATOM 822 O O . ALA A 1 104 ? 2.311 -14.608 -8.110 1.00 95.69 104 ALA A O 1
ATOM 823 N N . GLN A 1 105 ? 3.962 -13.166 -7.661 1.00 93.06 105 GLN A N 1
ATOM 824 C CA . GLN A 1 105 ? 4.557 -13.226 -8.996 1.00 93.06 105 GLN A CA 1
ATOM 825 C C . GLN A 1 105 ? 5.199 -14.576 -9.293 1.00 93.06 105 GLN A C 1
ATOM 827 O O . GLN A 1 105 ? 5.007 -15.101 -10.386 1.00 93.06 105 GLN A O 1
ATOM 832 N N . LEU A 1 106 ? 5.936 -15.137 -8.33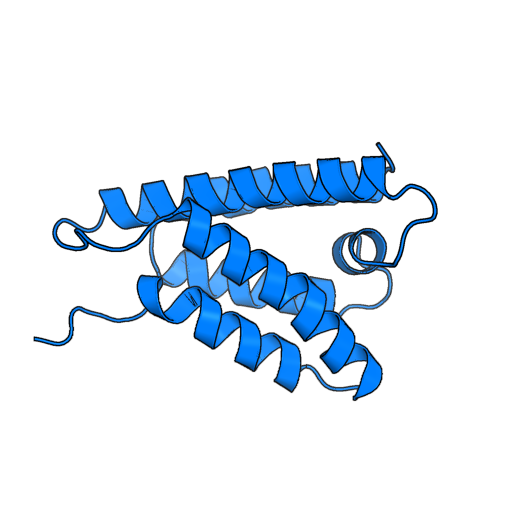2 1.00 93.56 106 LEU A N 1
ATOM 833 C CA . LEU A 1 106 ? 6.561 -16.452 -8.482 1.00 93.56 106 LEU A CA 1
ATOM 834 C C . LEU A 1 106 ? 5.517 -17.567 -8.620 1.00 93.56 106 LEU A C 1
ATOM 836 O O . LEU A 1 106 ? 5.715 -18.494 -9.398 1.00 93.56 106 LEU A O 1
ATOM 840 N N . ALA A 1 107 ? 4.405 -17.461 -7.893 1.00 94.75 107 ALA A N 1
ATOM 841 C CA . ALA A 1 107 ? 3.314 -18.429 -7.937 1.00 94.75 107 ALA A CA 1
ATOM 842 C C . ALA A 1 107 ? 2.340 -18.218 -9.112 1.00 94.75 107 ALA A C 1
ATOM 844 O O . ALA A 1 107 ? 1.543 -19.108 -9.399 1.00 94.75 107 ALA A O 1
ATOM 845 N N . GLY A 1 108 ? 2.361 -17.050 -9.766 1.00 93.88 108 GLY A N 1
ATOM 846 C CA . GLY A 1 108 ? 1.343 -16.669 -10.751 1.00 93.88 108 GLY A CA 1
ATOM 847 C C . GLY A 1 108 ? -0.054 -16.482 -10.142 1.00 93.88 108 GLY A C 1
ATOM 848 O O . GLY A 1 108 ? -1.054 -16.686 -10.824 1.00 93.88 108 GLY A O 1
ATOM 849 N N . ASP A 1 109 ? -0.134 -16.121 -8.860 1.00 94.75 109 ASP A N 1
ATOM 850 C CA . ASP A 1 109 ? -1.366 -16.136 -8.069 1.00 94.75 109 ASP A CA 1
ATOM 851 C C . ASP A 1 109 ? -1.379 -15.001 -7.037 1.00 94.75 109 ASP A C 1
ATOM 853 O O . ASP A 1 109 ? -0.385 -14.766 -6.363 1.00 94.75 109 ASP A O 1
ATOM 857 N N . ARG A 1 110 ? -2.513 -14.315 -6.863 1.00 95.81 110 ARG A N 1
ATOM 858 C CA . ARG A 1 110 ? -2.684 -13.219 -5.891 1.00 95.81 110 ARG A CA 1
ATOM 859 C C . ARG A 1 110 ? -2.713 -13.662 -4.422 1.00 95.81 110 ARG A C 1
ATOM 861 O O . ARG A 1 110 ? -2.446 -12.834 -3.551 1.00 95.81 110 ARG A O 1
ATOM 868 N N . ARG A 1 111 ? -3.006 -14.936 -4.128 1.00 97.19 111 ARG A N 1
ATOM 869 C CA . ARG A 1 111 ? -3.210 -15.443 -2.753 1.00 97.19 111 ARG A CA 1
ATOM 870 C C . ARG A 1 111 ? -2.103 -15.065 -1.748 1.00 97.19 111 ARG A C 1
ATOM 872 O O . ARG A 1 111 ? -2.463 -14.658 -0.644 1.00 97.19 111 ARG A O 1
ATOM 879 N N . PRO A 1 112 ? -0.792 -15.135 -2.070 1.00 97.62 112 PRO A N 1
ATOM 880 C CA . PRO A 1 112 ? 0.261 -14.765 -1.119 1.00 97.62 112 PRO A CA 1
ATOM 881 C C . PRO A 1 112 ? 0.228 -13.287 -0.708 1.00 97.62 112 PRO A C 1
ATOM 883 O O . PRO A 1 112 ? 0.495 -12.964 0.447 1.00 97.62 112 PRO A O 1
ATOM 886 N N . LEU A 1 113 ? -0.112 -12.392 -1.640 1.00 97.44 113 LEU A N 1
ATOM 887 C CA . LEU A 1 113 ? -0.227 -10.961 -1.366 1.00 97.44 113 LEU A CA 1
ATOM 888 C C . LEU A 1 113 ? -1.456 -10.661 -0.506 1.00 97.44 113 LEU A C 1
ATOM 890 O O . LEU A 1 113 ? -1.347 -9.913 0.463 1.00 97.44 113 LEU A O 1
ATOM 894 N N . ASP A 1 114 ? -2.598 -11.268 -0.839 1.00 97.50 114 ASP A N 1
ATOM 895 C CA . ASP A 1 114 ? -3.823 -11.125 -0.049 1.00 97.50 114 ASP A CA 1
ATOM 896 C C . ASP A 1 114 ? -3.604 -11.564 1.404 1.00 97.50 114 ASP A C 1
ATOM 898 O O . ASP A 1 114 ? -3.841 -10.780 2.319 1.00 97.50 114 ASP A O 1
ATOM 902 N N . ALA A 1 115 ? -3.075 -12.774 1.611 1.00 97.00 115 ALA A N 1
ATOM 903 C CA . ALA A 1 115 ? -2.864 -13.325 2.946 1.00 97.00 115 ALA A CA 1
ATOM 904 C C . ALA A 1 115 ? -1.897 -12.477 3.790 1.00 97.00 115 ALA A C 1
ATOM 906 O O . ALA A 1 115 ? -2.141 -12.242 4.973 1.00 97.00 115 ALA A O 1
ATOM 907 N N . ALA A 1 116 ? -0.806 -11.991 3.188 1.00 97.75 116 ALA A N 1
ATOM 908 C CA . ALA A 1 116 ? 0.157 -11.147 3.888 1.00 97.75 116 ALA A CA 1
ATOM 909 C C . ALA A 1 116 ? -0.457 -9.801 4.310 1.00 97.75 116 ALA A C 1
ATOM 911 O O . ALA A 1 116 ? -0.207 -9.334 5.422 1.00 97.75 116 ALA A O 1
ATOM 912 N N . LEU A 1 117 ? -1.266 -9.183 3.442 1.00 96.75 117 LEU A N 1
ATOM 913 C CA . LEU A 1 117 ? -1.933 -7.920 3.756 1.00 96.75 117 LEU A CA 1
ATOM 914 C C . LEU A 1 117 ? -3.034 -8.082 4.796 1.00 96.75 117 LEU A C 1
ATOM 916 O O . LEU A 1 117 ? -3.148 -7.231 5.672 1.00 96.75 117 LEU A O 1
ATOM 920 N N . ASP A 1 118 ? -3.805 -9.166 4.738 1.00 95.25 118 ASP A N 1
ATOM 921 C CA . ASP A 1 118 ? -4.854 -9.431 5.725 1.00 95.25 118 ASP A CA 1
ATOM 922 C C . ASP A 1 118 ? -4.258 -9.572 7.133 1.00 95.25 118 ASP A C 1
ATOM 924 O O . ASP A 1 118 ? -4.781 -8.996 8.085 1.00 95.25 118 ASP A O 1
ATOM 928 N N . LEU A 1 119 ? -3.106 -10.242 7.260 1.00 94.62 119 LEU A N 1
ATOM 929 C CA . LEU A 1 119 ? -2.369 -10.322 8.525 1.00 94.62 119 LEU A CA 1
ATOM 930 C C . LEU A 1 119 ? -1.808 -8.966 8.969 1.00 94.62 119 LEU A C 1
ATOM 932 O O . LEU A 1 119 ? -1.903 -8.622 10.146 1.00 94.62 119 LEU A O 1
ATOM 936 N N . ALA A 1 120 ? -1.235 -8.186 8.048 1.00 95.88 120 ALA A N 1
ATOM 937 C CA . ALA A 1 120 ? -0.666 -6.877 8.371 1.00 95.88 120 ALA A CA 1
ATOM 938 C C . ALA A 1 120 ? -1.729 -5.849 8.797 1.00 95.88 120 ALA A C 1
ATOM 940 O O . ALA A 1 120 ? -1.444 -4.970 9.608 1.00 95.88 120 ALA A O 1
ATOM 941 N N . LEU A 1 121 ? -2.947 -5.962 8.261 1.00 93.50 121 LEU A N 1
ATOM 942 C CA . LEU A 1 121 ? -4.070 -5.071 8.556 1.00 93.50 121 LEU A CA 1
ATOM 943 C C . LEU A 1 121 ? -4.924 -5.545 9.732 1.00 93.50 121 LEU A C 1
ATOM 945 O O . LEU A 1 121 ? -5.742 -4.771 10.223 1.00 93.50 121 LEU A O 1
ATOM 949 N N . LEU A 1 122 ? -4.731 -6.776 10.215 1.00 90.88 122 LEU A N 1
ATOM 950 C CA . LEU A 1 122 ? -5.522 -7.357 11.298 1.00 90.88 122 LEU A CA 1
ATOM 951 C C . LEU A 1 122 ? -5.670 -6.433 12.524 1.00 90.88 122 LEU A C 1
ATOM 953 O O . LEU A 1 122 ? -6.805 -6.283 12.968 1.00 90.88 122 LEU A O 1
ATOM 957 N N . PRO A 1 123 ? -4.623 -5.739 13.027 1.00 86.19 123 PRO A N 1
ATOM 958 C CA . PRO A 1 123 ? -4.761 -4.840 14.181 1.00 86.19 123 PRO A CA 1
ATOM 959 C C . PRO A 1 123 ? -5.730 -3.671 13.953 1.00 86.19 123 PRO A C 1
ATOM 961 O O . PRO A 1 123 ? -6.286 -3.130 14.901 1.00 86.19 123 PRO A O 1
ATOM 964 N N . LEU A 1 124 ? -5.931 -3.284 12.692 1.00 85.75 124 LEU A N 1
ATOM 965 C CA . LEU A 1 124 ? -6.810 -2.190 12.272 1.00 85.75 124 LEU A CA 1
ATOM 966 C C . LEU A 1 124 ? -8.216 -2.678 11.916 1.00 85.75 124 LEU A C 1
ATOM 968 O O . LEU A 1 124 ? -9.108 -1.871 11.679 1.00 85.75 124 LEU A O 1
ATOM 972 N N . LEU A 1 125 ? -8.402 -3.996 11.810 1.00 80.31 125 LEU A N 1
ATOM 973 C CA . LEU A 1 125 ? -9.644 -4.635 11.376 1.00 80.31 125 LEU A CA 1
ATOM 974 C C . LEU A 1 125 ? -10.300 -5.444 12.496 1.00 80.31 125 LEU A C 1
ATOM 976 O O . LEU A 1 125 ? -11.524 -5.570 12.501 1.00 80.31 125 LEU A O 1
ATOM 980 N N . SER A 1 126 ? -9.536 -5.899 13.491 1.00 68.00 126 SER A N 1
ATOM 981 C CA . SER A 1 126 ? -10.079 -6.499 14.704 1.00 68.00 126 SER A CA 1
ATOM 982 C C . SER A 1 126 ? -10.865 -5.453 15.490 1.00 68.00 126 SER A C 1
ATOM 984 O O . SER A 1 126 ? -10.326 -4.419 15.893 1.00 68.00 126 SER A O 1
ATOM 986 N N . VAL A 1 127 ? -12.160 -5.700 15.661 1.00 53.94 127 VAL A N 1
ATOM 987 C CA . VAL A 1 127 ? -12.950 -5.118 16.750 1.00 53.94 127 VAL A CA 1
ATOM 988 C C . VAL A 1 127 ? -12.361 -5.660 18.049 1.00 53.94 127 VAL A C 1
ATOM 990 O O . VAL A 1 127 ? -11.950 -6.820 18.068 1.00 53.94 127 VAL A O 1
ATOM 993 N N . GLY A 1 128 ? -12.283 -4.833 19.096 1.00 49.97 128 GLY A N 1
ATOM 994 C CA . GLY A 1 128 ? -11.818 -5.259 20.415 1.00 49.97 128 GLY A CA 1
ATOM 995 C C . GLY A 1 128 ? -12.431 -6.606 20.791 1.00 49.97 128 GLY A C 1
ATOM 996 O O . GLY A 1 128 ? -13.641 -6.707 20.991 1.00 49.97 128 GLY A O 1
ATOM 997 N N . ALA A 1 129 ? -11.598 -7.646 20.814 1.00 33.75 129 ALA A N 1
ATOM 998 C CA . ALA A 1 129 ? -11.953 -8.888 21.467 1.00 33.75 129 ALA A CA 1
ATOM 999 C C . ALA A 1 129 ? -11.992 -8.561 22.961 1.00 33.75 129 ALA A C 1
ATOM 1001 O O . ALA A 1 129 ? -10.971 -8.191 23.542 1.00 33.75 129 ALA A O 1
ATOM 1002 N N . ILE A 1 130 ? -13.213 -8.573 23.487 1.00 37.16 130 ILE A N 1
ATOM 1003 C CA . ILE A 1 130 ? -13.562 -8.415 24.899 1.00 37.16 130 ILE A CA 1
ATOM 1004 C C . ILE A 1 130 ? -12.914 -9.546 25.696 1.00 37.16 130 ILE A C 1
ATOM 1006 O O . ILE A 1 130 ? -12.980 -10.700 25.208 1.00 37.16 130 ILE A O 1
#

Radius of gyration: 14.54 Å; chains: 1; bounding box: 34×30×41 Å

Foldseek 3Di:
DPPLLVVVLVVLLVLLVPDQAPVSVVVVLVVLLVQLLDPPRSLVVLLDDDPDPVVNVVSLVSSLVSQLVSQVNLVVVPPDQPDDRSSVLSVQQSCLSNVQSVVCVVVVHSVSSVVSNCVSCVSSVDDDPD

Sequence (130 aa):
MRTHFAEVLAREDARLSGVVDRAMLACWRRDVVQELMTPRSPYALALRPAADMREQADFLDRWRELIAGTVERLLRSETQCPSVDAHRTAVLILAALRGGRTLAQLAGDRRPLDAALDLALLPLLSVGAI